Protein AF-A0A3D1RYL9-F1 (afdb_monomer_lite)

Sequence (95 aa):
MVLLHLNLIAFSDLFGDDNLAHLEAVCAAIRDVAVCIAKPLTVVLRNGDCGETTGTLYRSALASLSSQAGLDVFSDLEPAVAWLGRVRTFSGRRS

pLDDT: mean 76.6, std 10.13, range [40.09, 88.44]

Structure (mmCIF, N/CA/C/O backbone):
data_AF-A0A3D1RYL9-F1
#
_entry.id   AF-A0A3D1RYL9-F1
#
loop_
_atom_site.group_PDB
_atom_site.id
_atom_site.type_symbol
_atom_site.label_atom_id
_atom_site.label_alt_id
_atom_site.label_comp_id
_atom_site.label_asym_id
_atom_site.label_entity_id
_atom_site.label_seq_id
_atom_site.pdbx_PDB_ins_code
_atom_site.Cartn_x
_atom_site.Cartn_y
_atom_site.Cartn_z
_atom_site.occupancy
_atom_site.B_iso_or_equiv
_atom_site.auth_seq_id
_atom_site.auth_comp_id
_atom_site.auth_asym_id
_atom_site.auth_atom_id
_atom_site.pdbx_PDB_model_num
ATOM 1 N N . MET A 1 1 ? -16.999 -4.142 14.330 1.00 59.19 1 MET A N 1
ATOM 2 C CA . MET A 1 1 ? -16.003 -3.428 13.500 1.00 59.19 1 MET A CA 1
ATOM 3 C C . MET A 1 1 ? -15.501 -4.394 12.437 1.00 59.19 1 MET A C 1
ATOM 5 O O . MET A 1 1 ? -15.010 -5.453 12.806 1.00 59.19 1 MET A O 1
ATOM 9 N N . VAL A 1 2 ? -15.706 -4.100 11.150 1.00 60.34 2 VAL A N 1
ATOM 10 C CA . VAL A 1 2 ? -15.185 -4.935 10.052 1.00 60.34 2 VAL A CA 1
ATOM 11 C C . VAL A 1 2 ? -13.820 -4.389 9.683 1.00 60.34 2 VAL A C 1
ATOM 13 O O . VAL A 1 2 ? -13.715 -3.210 9.355 1.00 60.34 2 VAL A O 1
ATOM 16 N N . LEU A 1 3 ? -12.806 -5.239 9.770 1.00 67.50 3 LEU A N 1
ATOM 17 C CA . LEU A 1 3 ? -11.461 -4.907 9.346 1.00 67.50 3 LEU A CA 1
ATOM 18 C C . LEU A 1 3 ? -11.232 -5.496 7.955 1.00 67.50 3 LEU A C 1
ATOM 20 O O . LEU A 1 3 ? -11.510 -6.676 7.733 1.00 67.50 3 LEU A O 1
ATOM 24 N N . LEU A 1 4 ? -10.772 -4.656 7.033 1.00 72.94 4 LEU A N 1
ATOM 25 C CA . LEU A 1 4 ? -10.483 -5.039 5.657 1.00 72.94 4 LEU A CA 1
ATOM 26 C C . LEU A 1 4 ? -8.981 -5.267 5.512 1.00 72.94 4 LEU A C 1
ATOM 28 O O . LEU A 1 4 ? -8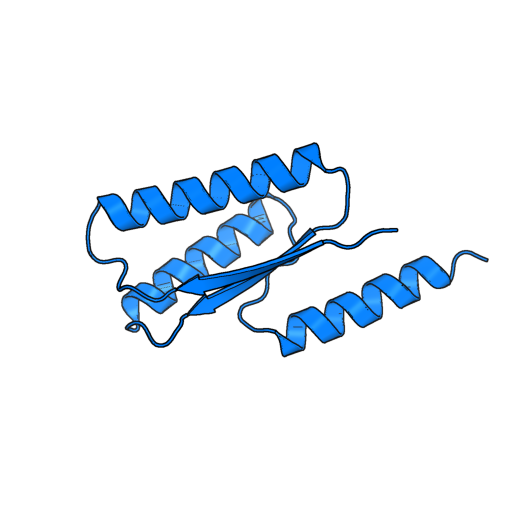.175 -4.479 6.003 1.00 72.94 4 LEU A O 1
ATOM 32 N N . HIS A 1 5 ? -8.627 -6.370 4.863 1.00 80.00 5 HIS A N 1
ATOM 33 C CA . HIS A 1 5 ? -7.250 -6.746 4.585 1.00 80.00 5 HIS A CA 1
ATOM 34 C C . HIS A 1 5 ? -7.070 -6.877 3.077 1.00 80.00 5 HIS A C 1
ATOM 36 O O . HIS A 1 5 ? -7.749 -7.689 2.445 1.00 80.00 5 HIS A O 1
ATOM 42 N N . LEU A 1 6 ? -6.161 -6.085 2.517 1.00 79.31 6 LEU A N 1
ATOM 43 C CA . LEU A 1 6 ? -5.803 -6.128 1.104 1.00 79.31 6 LEU A CA 1
ATOM 44 C C . LEU A 1 6 ? -4.423 -6.768 0.961 1.00 79.31 6 LEU A C 1
ATOM 46 O O . LEU A 1 6 ? -3.467 -6.256 1.526 1.00 79.31 6 LEU A O 1
ATOM 50 N N . ASN A 1 7 ? -4.318 -7.867 0.214 1.00 79.56 7 ASN A N 1
ATOM 51 C CA . ASN A 1 7 ? -3.055 -8.566 -0.027 1.00 79.56 7 ASN A CA 1
ATOM 52 C C . ASN A 1 7 ? -2.698 -8.470 -1.507 1.00 79.56 7 ASN A C 1
ATOM 54 O O . ASN A 1 7 ? -3.390 -9.042 -2.348 1.00 79.56 7 ASN A O 1
ATOM 58 N N . LEU A 1 8 ? -1.633 -7.745 -1.808 1.00 76.31 8 LEU A N 1
ATOM 59 C CA . LEU A 1 8 ? -1.141 -7.508 -3.155 1.00 76.31 8 LEU A CA 1
ATOM 60 C C . LEU A 1 8 ? 0.214 -8.191 -3.310 1.00 76.31 8 LEU A C 1
ATOM 62 O O . LEU A 1 8 ? 1.061 -8.115 -2.419 1.00 76.31 8 LEU A O 1
ATOM 66 N N . ILE A 1 9 ? 0.410 -8.873 -4.435 1.00 76.50 9 ILE A N 1
ATOM 67 C CA . ILE A 1 9 ? 1.654 -9.575 -4.749 1.00 76.50 9 ILE A CA 1
ATOM 68 C C . ILE A 1 9 ? 2.147 -9.073 -6.100 1.00 76.50 9 ILE A C 1
ATOM 70 O O . ILE A 1 9 ? 1.415 -9.121 -7.087 1.00 76.50 9 ILE A O 1
ATOM 74 N N . ALA A 1 10 ? 3.383 -8.592 -6.123 1.00 71.00 10 ALA A N 1
ATOM 75 C CA . ALA A 1 10 ? 4.087 -8.243 -7.344 1.00 71.00 10 ALA A CA 1
ATOM 76 C C . ALA A 1 10 ? 4.577 -9.504 -8.054 1.00 71.00 10 ALA A C 1
ATOM 78 O O . ALA A 1 10 ? 5.285 -10.292 -7.435 1.00 71.00 10 ALA A O 1
ATOM 79 N N . PHE A 1 11 ? 4.245 -9.685 -9.331 1.00 67.88 11 PHE A N 1
ATOM 80 C CA . PHE A 1 11 ? 4.707 -10.834 -10.128 1.00 67.88 11 PHE A CA 1
ATOM 81 C C . PHE A 1 11 ? 5.518 -10.434 -11.364 1.00 67.88 11 PHE A C 1
ATOM 83 O O . PHE A 1 11 ? 5.905 -11.291 -12.154 1.00 67.88 11 PHE A O 1
ATOM 90 N N . SER A 1 12 ? 5.749 -9.141 -11.562 1.00 66.12 12 SER A N 1
ATOM 91 C CA . SER A 1 12 ? 6.445 -8.606 -12.724 1.00 66.12 12 SER A CA 1
ATOM 92 C C . SER A 1 12 ? 7.440 -7.547 -12.289 1.00 66.12 12 SER A C 1
ATOM 94 O O . SER A 1 12 ? 7.135 -6.725 -11.420 1.00 66.12 12 SER A O 1
ATOM 96 N N . ASP A 1 13 ? 8.606 -7.536 -12.934 1.00 65.00 13 ASP A N 1
ATOM 97 C CA . ASP A 1 13 ? 9.551 -6.443 -12.764 1.00 65.00 13 ASP A CA 1
ATOM 98 C C . ASP A 1 13 ? 8.911 -5.125 -13.194 1.00 65.00 13 ASP A C 1
ATOM 100 O O . ASP A 1 13 ? 8.304 -5.020 -14.259 1.00 65.00 13 ASP A O 1
ATOM 104 N N . LEU A 1 14 ? 9.081 -4.098 -12.363 1.00 62.75 14 LEU A N 1
ATOM 105 C CA . LEU A 1 14 ? 8.527 -2.765 -12.605 1.00 62.75 14 LEU A CA 1
ATOM 106 C C . LEU A 1 14 ? 9.345 -1.962 -13.635 1.00 62.75 14 LEU A C 1
ATOM 108 O O . LEU A 1 14 ? 9.276 -0.737 -13.665 1.00 62.75 14 LEU A O 1
ATOM 112 N N . PHE A 1 15 ? 10.145 -2.621 -14.475 1.00 57.41 15 PHE A N 1
ATOM 113 C CA . PHE A 1 15 ? 10.963 -1.941 -15.475 1.00 57.41 15 PHE A CA 1
ATOM 114 C C . PHE A 1 15 ? 10.087 -1.453 -16.638 1.00 57.41 15 PHE A C 1
ATOM 116 O O . PHE A 1 15 ? 9.514 -2.253 -17.372 1.00 57.41 15 PHE A O 1
ATOM 123 N N . GLY A 1 16 ? 9.972 -0.130 -16.768 1.00 60.78 16 GLY A N 1
ATOM 124 C CA . GLY A 1 16 ? 9.187 0.580 -17.783 1.00 60.78 16 GLY A CA 1
ATOM 125 C C . GLY A 1 16 ? 8.377 1.716 -17.155 1.00 60.78 16 GLY A C 1
ATOM 126 O O . GLY A 1 16 ? 7.790 1.522 -16.092 1.00 60.78 16 GLY A O 1
ATOM 127 N N . ASP A 1 17 ? 8.340 2.889 -17.797 1.00 61.41 17 ASP A N 1
ATOM 128 C CA . ASP A 1 17 ? 7.624 4.075 -17.285 1.00 61.41 17 ASP A CA 1
ATOM 129 C C . ASP A 1 17 ? 6.147 3.767 -16.957 1.00 61.41 17 ASP A C 1
ATOM 131 O O . ASP A 1 17 ? 5.609 4.237 -15.951 1.00 61.41 17 ASP A O 1
ATOM 135 N N . ASP A 1 18 ? 5.525 2.872 -17.731 1.00 74.75 18 ASP A N 1
ATOM 136 C CA . ASP A 1 18 ? 4.142 2.422 -17.535 1.00 74.75 18 ASP A CA 1
ATOM 137 C C . ASP A 1 18 ? 3.928 1.664 -16.212 1.00 74.75 18 ASP A C 1
ATOM 139 O O . ASP A 1 18 ? 2.862 1.758 -15.602 1.00 74.75 18 ASP A O 1
ATOM 143 N N . ASN A 1 19 ? 4.936 0.935 -15.726 1.00 73.50 19 ASN A N 1
ATOM 144 C CA . ASN A 1 19 ? 4.827 0.128 -14.509 1.00 73.50 19 ASN A CA 1
ATOM 145 C C . ASN A 1 19 ? 4.898 0.984 -13.238 1.00 73.50 19 ASN A C 1
ATOM 147 O O . ASN A 1 19 ? 4.231 0.676 -12.246 1.00 73.50 19 ASN A O 1
ATOM 151 N N . LEU A 1 20 ? 5.663 2.081 -13.266 1.00 76.31 20 LEU A N 1
ATOM 152 C CA . LEU A 1 20 ? 5.687 3.044 -12.165 1.00 76.31 20 LEU A CA 1
ATOM 153 C C . LEU A 1 20 ? 4.354 3.794 -12.078 1.00 76.31 20 LEU A C 1
ATOM 155 O O . LEU A 1 20 ? 3.762 3.854 -11.001 1.00 76.31 20 LEU A O 1
ATOM 159 N N . ALA A 1 21 ? 3.839 4.273 -13.215 1.00 82.25 21 ALA A N 1
ATOM 160 C CA . ALA A 1 21 ? 2.519 4.894 -13.286 1.00 82.25 21 ALA A CA 1
ATOM 161 C C . ALA A 1 21 ? 1.412 3.933 -12.813 1.00 82.25 21 ALA A C 1
ATOM 163 O O . ALA A 1 21 ? 0.481 4.338 -12.114 1.00 82.25 21 ALA A O 1
ATOM 164 N N . HIS A 1 22 ? 1.532 2.639 -13.130 1.00 82.19 22 HIS A N 1
ATOM 165 C CA . HIS A 1 22 ? 0.613 1.617 -12.637 1.00 82.19 22 HIS A CA 1
ATOM 166 C C . HIS A 1 22 ? 0.674 1.465 -11.111 1.00 82.19 22 HIS A C 1
ATOM 168 O O . HIS A 1 22 ? -0.368 1.422 -10.455 1.00 82.19 22 HIS A O 1
ATOM 174 N N . LEU A 1 23 ? 1.875 1.418 -10.523 1.00 82.06 23 LEU A N 1
ATOM 175 C CA . LEU A 1 23 ? 2.043 1.346 -9.070 1.00 82.06 23 LEU A CA 1
ATOM 176 C C . LEU A 1 23 ? 1.459 2.585 -8.375 1.00 82.06 23 LEU A C 1
ATOM 178 O O . LEU A 1 23 ? 0.752 2.453 -7.375 1.00 82.06 23 LEU A O 1
ATOM 182 N N . GLU A 1 24 ? 1.687 3.775 -8.928 1.00 84.25 24 GLU A N 1
ATOM 183 C CA . GLU A 1 24 ? 1.102 5.022 -8.428 1.00 84.25 24 GLU A CA 1
ATOM 184 C C . GLU A 1 24 ? -0.430 5.014 -8.506 1.00 84.25 24 GLU A C 1
ATOM 186 O O . GLU A 1 24 ? -1.096 5.392 -7.537 1.00 84.25 24 GLU A O 1
ATOM 191 N N . ALA A 1 25 ? -1.000 4.526 -9.611 1.00 86.81 25 ALA A N 1
ATOM 192 C CA . ALA A 1 25 ? -2.444 4.389 -9.782 1.00 86.81 25 ALA A CA 1
ATOM 193 C C . ALA A 1 25 ? -3.053 3.403 -8.771 1.00 86.81 25 ALA A C 1
ATOM 195 O O . ALA A 1 25 ? -4.091 3.693 -8.172 1.00 86.81 25 ALA A O 1
ATOM 196 N N . VAL A 1 26 ? -2.388 2.271 -8.516 1.00 86.00 26 VAL A N 1
ATOM 197 C CA . VAL A 1 26 ? -2.797 1.310 -7.479 1.00 86.00 26 VAL A CA 1
ATOM 198 C C . VAL A 1 26 ? -2.759 1.964 -6.099 1.00 86.00 26 VAL A C 1
ATOM 200 O O . VAL A 1 26 ? -3.727 1.864 -5.344 1.00 86.00 26 VAL A O 1
ATOM 203 N N . CYS A 1 27 ? -1.685 2.686 -5.766 1.00 86.25 27 CYS A N 1
ATOM 204 C CA . CYS A 1 27 ? -1.591 3.414 -4.504 1.00 86.25 27 CYS A CA 1
ATOM 205 C C . CYS A 1 27 ? -2.701 4.467 -4.363 1.00 86.25 27 CYS A C 1
ATOM 207 O O . CYS A 1 27 ? -3.304 4.574 -3.296 1.00 86.25 27 CYS A O 1
ATOM 209 N N . ALA A 1 28 ? -3.012 5.221 -5.421 1.00 88.44 28 ALA A N 1
ATOM 210 C CA . ALA A 1 28 ? -4.112 6.182 -5.422 1.00 88.44 28 ALA A CA 1
ATOM 211 C C . ALA A 1 28 ? -5.465 5.505 -5.155 1.00 88.44 28 ALA A C 1
ATOM 213 O O . ALA A 1 28 ? -6.161 5.901 -4.224 1.00 88.44 28 ALA A O 1
ATOM 214 N N . ALA A 1 29 ? -5.772 4.418 -5.866 1.00 88.38 29 ALA A N 1
ATOM 215 C CA . ALA A 1 29 ? -7.015 3.674 -5.681 1.00 88.38 29 ALA A CA 1
ATOM 216 C C . ALA A 1 29 ? -7.167 3.116 -4.254 1.00 88.38 29 ALA A C 1
ATOM 218 O O . ALA A 1 29 ? -8.254 3.162 -3.680 1.00 88.38 29 ALA A O 1
ATOM 219 N N . ILE A 1 30 ? -6.081 2.624 -3.645 1.00 87.75 30 ILE A N 1
ATOM 220 C CA . ILE A 1 30 ? -6.095 2.151 -2.250 1.00 87.75 30 ILE A CA 1
ATOM 221 C C . ILE A 1 30 ? -6.456 3.288 -1.290 1.00 87.75 30 ILE A C 1
ATOM 223 O O . ILE A 1 30 ? -7.248 3.077 -0.370 1.00 87.75 30 ILE A O 1
ATOM 227 N N . ARG A 1 31 ? -5.901 4.489 -1.501 1.00 86.56 31 ARG A N 1
ATOM 228 C CA . ARG A 1 31 ? -6.219 5.667 -0.680 1.00 86.56 31 ARG A CA 1
ATOM 229 C C . ARG A 1 31 ? -7.682 6.062 -0.816 1.00 86.56 31 ARG A C 1
ATOM 231 O O . ARG A 1 31 ? -8.345 6.249 0.201 1.00 86.56 31 ARG A O 1
ATOM 238 N N . ASP A 1 32 ? -8.192 6.117 -2.039 1.00 88.44 32 ASP A N 1
ATOM 239 C CA . ASP A 1 32 ? -9.588 6.474 -2.297 1.00 88.44 32 ASP A CA 1
ATOM 240 C C . ASP A 1 32 ? -10.541 5.473 -1.637 1.00 88.44 32 ASP A C 1
ATOM 242 O O . ASP A 1 32 ? -11.475 5.859 -0.932 1.00 88.44 32 ASP A O 1
ATOM 246 N N . VAL A 1 33 ? -10.251 4.1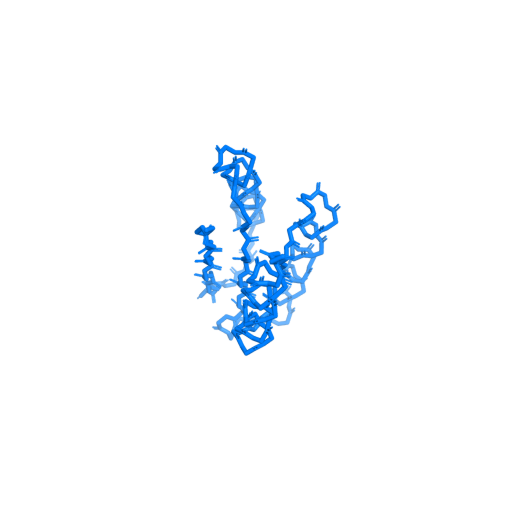73 -1.767 1.00 85.94 33 VAL A N 1
ATOM 247 C CA . VAL A 1 33 ? -11.012 3.121 -1.085 1.00 85.94 33 VAL A CA 1
ATOM 248 C C . VAL A 1 33 ? -10.960 3.311 0.427 1.00 85.94 33 VAL A C 1
ATOM 250 O O . VAL A 1 33 ? -12.011 3.257 1.062 1.00 85.94 33 VAL A O 1
ATOM 253 N N . ALA A 1 34 ? -9.784 3.562 1.009 1.00 84.81 34 ALA A N 1
ATOM 254 C CA . ALA A 1 34 ? -9.638 3.768 2.449 1.00 84.81 34 ALA A CA 1
ATOM 255 C C . ALA A 1 34 ? -10.487 4.939 2.970 1.00 84.81 34 ALA A C 1
ATOM 257 O O . ALA A 1 34 ? -11.120 4.815 4.021 1.00 84.81 34 ALA A O 1
ATOM 258 N N . VAL A 1 35 ? -10.553 6.039 2.213 1.00 85.31 35 VAL A N 1
ATOM 259 C CA . VAL A 1 35 ? -11.403 7.197 2.526 1.00 85.31 35 VAL A CA 1
ATOM 260 C C . VAL A 1 35 ? -12.886 6.834 2.414 1.00 85.31 35 VAL A C 1
ATOM 262 O O . VAL A 1 35 ? -13.668 7.151 3.311 1.00 85.31 35 VAL A O 1
ATOM 265 N N . CYS A 1 36 ? -13.288 6.131 1.353 1.00 87.06 36 CYS A N 1
ATOM 266 C CA . CYS A 1 36 ? -14.693 5.817 1.090 1.00 87.06 36 CYS A CA 1
ATOM 267 C C . CYS A 1 36 ? -15.304 4.800 2.064 1.00 87.06 36 CYS A C 1
ATOM 269 O O . CYS A 1 36 ? -16.480 4.910 2.408 1.00 87.06 36 CYS A O 1
ATOM 271 N N . ILE A 1 37 ? -14.551 3.785 2.497 1.00 83.19 37 ILE A N 1
ATOM 272 C CA . ILE A 1 37 ? -15.112 2.675 3.288 1.00 83.19 37 ILE A CA 1
ATOM 273 C C . ILE A 1 37 ? -15.349 3.017 4.762 1.00 83.19 37 ILE A C 1
ATOM 275 O O . ILE A 1 37 ? -16.013 2.231 5.443 1.00 83.19 37 ILE A O 1
ATOM 279 N N . ALA A 1 38 ? -14.795 4.132 5.261 1.00 76.31 38 ALA A N 1
ATOM 280 C CA . ALA A 1 38 ? -14.871 4.570 6.662 1.00 76.31 38 ALA A CA 1
ATOM 281 C C . ALA A 1 38 ? -14.593 3.436 7.679 1.00 76.31 38 ALA A C 1
ATOM 283 O O . ALA A 1 38 ? -15.205 3.348 8.747 1.00 76.31 38 ALA A O 1
ATOM 284 N N . LYS A 1 39 ? -13.684 2.522 7.322 1.00 75.12 39 LYS A N 1
ATOM 285 C CA . LYS A 1 39 ? -13.308 1.330 8.090 1.00 75.12 39 LYS A CA 1
ATOM 286 C C . LYS A 1 39 ? -11.787 1.235 8.171 1.00 75.12 39 LYS A C 1
ATOM 288 O O . LYS A 1 39 ? -11.125 1.593 7.200 1.00 75.12 39 LYS A O 1
ATOM 293 N N . PRO A 1 40 ? -11.234 0.688 9.268 1.00 76.81 40 PRO A N 1
ATOM 294 C CA . PRO A 1 40 ? -9.813 0.370 9.333 1.00 76.81 40 PRO A CA 1
ATOM 295 C C . PRO A 1 40 ? -9.416 -0.586 8.199 1.00 76.81 40 PRO A C 1
ATOM 297 O O . PRO A 1 40 ? -9.992 -1.675 8.067 1.00 76.81 40 PRO A O 1
ATOM 300 N N . LEU A 1 41 ? -8.445 -0.161 7.390 1.00 83.81 41 LEU A N 1
ATOM 301 C CA . LEU A 1 41 ? -7.879 -0.917 6.278 1.00 83.81 41 LEU A CA 1
ATOM 302 C C . LEU A 1 41 ? -6.418 -1.234 6.583 1.00 83.81 41 LEU A C 1
ATOM 304 O O . LEU A 1 41 ? -5.613 -0.335 6.812 1.00 83.81 41 LEU A O 1
ATOM 308 N N . THR A 1 42 ? -6.087 -2.518 6.544 1.00 85.44 42 THR A N 1
ATOM 309 C CA . THR A 1 42 ? -4.712 -3.004 6.615 1.00 85.44 42 THR A CA 1
ATOM 310 C C . THR A 1 42 ? -4.290 -3.503 5.242 1.00 85.44 42 THR A C 1
ATOM 312 O O . THR A 1 42 ? -5.025 -4.249 4.592 1.00 85.44 42 THR A O 1
ATOM 315 N N . VAL A 1 43 ? -3.103 -3.107 4.797 1.00 85.06 43 VAL A N 1
ATOM 316 C CA . VAL A 1 43 ? -2.584 -3.440 3.469 1.00 85.06 43 VAL A CA 1
ATOM 317 C C . VAL A 1 43 ? -1.315 -4.269 3.624 1.00 85.06 43 VAL A C 1
ATOM 319 O O . VAL A 1 43 ? -0.395 -3.883 4.334 1.00 85.06 43 VAL A O 1
ATOM 322 N N . VAL A 1 44 ? -1.259 -5.410 2.950 1.00 84.00 44 VAL A N 1
ATOM 323 C CA . VAL A 1 44 ? -0.058 -6.227 2.783 1.00 84.00 44 VAL A CA 1
ATOM 324 C C . VAL A 1 44 ? 0.358 -6.144 1.327 1.00 84.00 44 VAL A C 1
ATOM 326 O O . VAL A 1 44 ? -0.419 -6.495 0.439 1.00 84.00 44 VAL A O 1
ATOM 329 N N . LEU A 1 45 ? 1.583 -5.697 1.080 1.00 78.62 45 LEU A N 1
ATOM 330 C CA . LEU A 1 45 ? 2.159 -5.608 -0.256 1.00 78.62 45 LEU A CA 1
ATOM 331 C C . LEU A 1 45 ? 3.464 -6.398 -0.273 1.00 78.62 45 LEU A C 1
ATOM 333 O O . LEU A 1 45 ? 4.438 -6.018 0.373 1.00 78.62 45 LEU A O 1
ATOM 337 N N . ARG A 1 46 ? 3.458 -7.511 -1.004 1.00 79.44 46 ARG A N 1
ATOM 338 C CA . ARG A 1 46 ? 4.568 -8.462 -1.082 1.00 79.44 46 ARG A CA 1
ATOM 339 C C . ARG A 1 46 ? 5.252 -8.380 -2.434 1.00 79.44 46 ARG A C 1
ATOM 341 O O . ARG A 1 46 ? 4.588 -8.358 -3.470 1.00 79.44 46 ARG A O 1
ATOM 348 N N . ASN A 1 47 ? 6.579 -8.413 -2.418 1.00 75.25 47 ASN A N 1
ATOM 349 C CA . ASN A 1 47 ? 7.351 -8.691 -3.619 1.00 75.25 47 ASN A CA 1
ATOM 350 C C . ASN A 1 47 ? 7.330 -10.209 -3.869 1.00 75.25 47 ASN A C 1
ATOM 352 O O . ASN A 1 47 ? 7.829 -10.965 -3.039 1.00 75.25 47 ASN A O 1
ATOM 356 N N . GLY A 1 48 ? 6.736 -10.661 -4.973 1.00 74.50 48 GLY A N 1
ATOM 357 C CA . GLY A 1 48 ? 6.693 -12.072 -5.365 1.00 74.50 48 GLY A CA 1
ATOM 358 C C . GLY A 1 48 ? 7.968 -12.511 -6.076 1.00 74.50 48 GLY A C 1
ATOM 359 O O . GLY A 1 48 ? 7.888 -13.078 -7.159 1.00 74.50 48 GLY A O 1
ATOM 360 N N . ASP A 1 49 ? 9.120 -12.245 -5.458 1.00 72.50 49 ASP A N 1
ATOM 361 C CA . ASP A 1 49 ? 10.450 -12.635 -5.953 1.00 72.50 49 ASP A CA 1
ATOM 362 C C . ASP A 1 49 ? 10.959 -11.848 -7.183 1.00 72.50 49 ASP A C 1
ATOM 364 O O . ASP A 1 49 ? 11.799 -12.319 -7.946 1.00 72.50 49 ASP A O 1
ATOM 368 N N . CYS A 1 50 ? 10.482 -10.612 -7.378 1.00 73.06 50 CYS A N 1
ATOM 369 C CA . CYS A 1 50 ? 11.043 -9.696 -8.380 1.00 73.06 50 CYS A CA 1
ATOM 370 C C . CYS A 1 50 ? 12.390 -9.113 -7.903 1.00 73.06 50 CYS A C 1
ATOM 372 O O . CYS A 1 50 ? 12.674 -9.094 -6.700 1.00 73.06 50 CYS A O 1
ATOM 374 N N . GLY A 1 51 ? 13.198 -8.574 -8.825 1.00 78.31 51 GLY A N 1
ATOM 375 C CA . GLY A 1 51 ? 14.556 -8.095 -8.532 1.00 78.31 51 GLY A CA 1
ATOM 376 C C . GLY A 1 51 ? 14.653 -6.982 -7.471 1.00 78.31 51 GLY A C 1
ATOM 377 O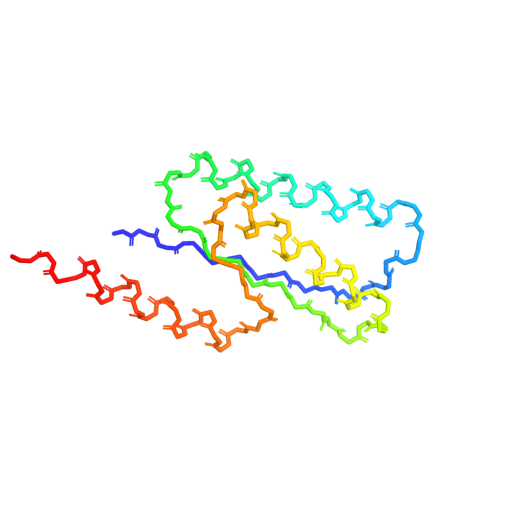 O . GLY A 1 51 ? 13.666 -6.354 -7.079 1.00 78.31 51 GLY A O 1
ATOM 378 N N . GLU A 1 52 ? 15.875 -6.688 -7.011 1.00 79.19 52 GLU A N 1
ATOM 379 C CA . GLU A 1 52 ? 16.155 -5.725 -5.926 1.00 79.19 52 GLU A CA 1
ATOM 380 C C . GLU A 1 52 ? 15.602 -4.310 -6.193 1.00 79.19 52 GLU A C 1
ATOM 382 O O . GLU A 1 52 ? 15.094 -3.640 -5.284 1.00 79.19 52 GLU A O 1
ATOM 387 N N . THR A 1 53 ? 15.651 -3.862 -7.449 1.00 75.88 53 THR A N 1
ATOM 388 C CA . THR A 1 53 ? 15.092 -2.575 -7.885 1.00 75.88 53 THR A CA 1
ATOM 389 C C . THR A 1 53 ? 13.577 -2.535 -7.700 1.00 75.88 53 THR A C 1
ATOM 391 O O . THR A 1 53 ? 13.059 -1.603 -7.083 1.00 75.88 53 THR A O 1
ATOM 394 N N . THR A 1 54 ? 12.876 -3.579 -8.150 1.00 75.88 54 THR A N 1
ATOM 395 C CA . THR A 1 54 ? 11.432 -3.748 -7.951 1.00 75.88 54 THR A CA 1
ATOM 396 C C . THR A 1 54 ? 11.108 -3.746 -6.456 1.00 75.88 54 THR A C 1
ATOM 398 O O . THR A 1 54 ? 10.259 -2.977 -6.005 1.00 75.88 54 THR A O 1
ATOM 401 N N . GLY A 1 55 ? 11.869 -4.493 -5.649 1.00 78.38 55 GLY A N 1
ATOM 402 C CA . GLY A 1 55 ? 11.737 -4.480 -4.190 1.00 78.38 55 GLY A CA 1
ATOM 403 C C . GLY A 1 55 ? 11.909 -3.088 -3.564 1.00 78.38 55 GLY A C 1
ATOM 404 O O . GLY A 1 55 ? 11.197 -2.740 -2.622 1.00 78.38 55 GLY A O 1
ATOM 405 N N . THR A 1 56 ? 12.810 -2.259 -4.093 1.00 81.69 56 THR A N 1
ATOM 406 C CA . THR A 1 56 ? 13.024 -0.883 -3.613 1.00 81.69 56 THR A CA 1
ATOM 407 C C . THR A 1 56 ? 11.852 0.034 -3.949 1.00 81.69 56 THR A C 1
ATOM 409 O O . THR A 1 56 ? 11.391 0.764 -3.073 1.00 81.69 56 THR A O 1
ATOM 412 N N . LEU A 1 57 ? 11.321 -0.042 -5.170 1.00 78.94 57 LEU A N 1
ATOM 413 C CA . LEU A 1 57 ? 10.135 0.723 -5.570 1.00 78.94 57 LEU A CA 1
ATOM 414 C C . LEU A 1 57 ? 8.917 0.352 -4.721 1.00 78.94 57 LEU A C 1
ATOM 416 O O . LEU A 1 57 ? 8.217 1.235 -4.225 1.00 78.94 57 LEU A O 1
ATOM 420 N N . TYR A 1 58 ? 8.722 -0.942 -4.460 1.00 78.88 58 TYR A N 1
ATOM 421 C CA . TYR A 1 58 ? 7.677 -1.412 -3.555 1.00 78.88 58 TYR A CA 1
ATOM 422 C C . TYR A 1 58 ? 7.837 -0.854 -2.138 1.00 78.88 58 TYR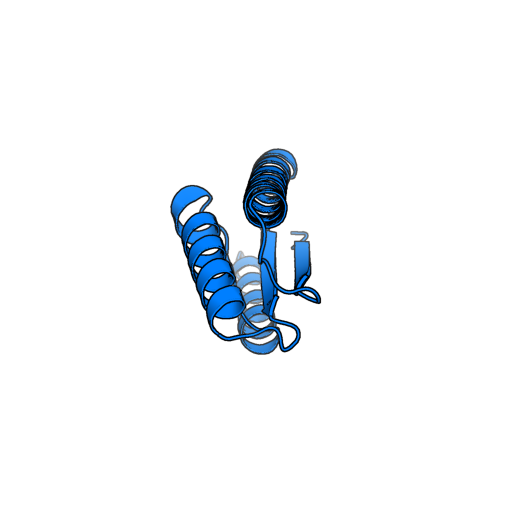 A C 1
ATOM 424 O O . TYR A 1 58 ? 6.859 -0.387 -1.557 1.00 78.88 58 TYR A O 1
ATOM 432 N N . ARG A 1 59 ? 9.059 -0.821 -1.590 1.00 79.69 59 ARG A N 1
ATOM 433 C CA . ARG A 1 59 ? 9.327 -0.191 -0.283 1.00 79.69 59 ARG A CA 1
ATOM 434 C C . ARG A 1 59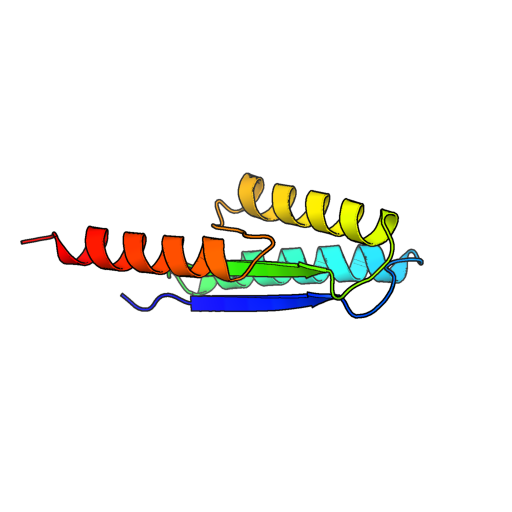 ?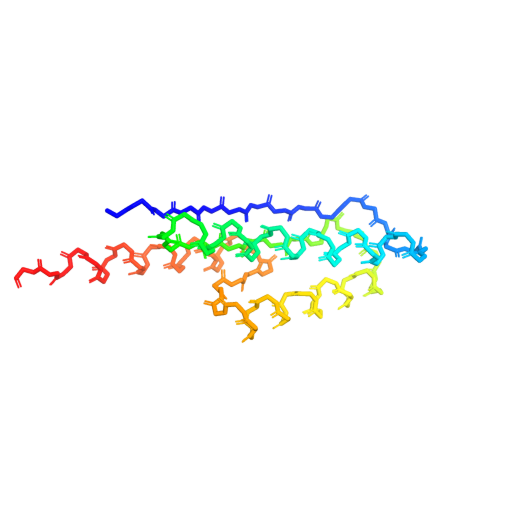 9.011 1.305 -0.270 1.00 79.69 59 ARG A C 1
ATOM 436 O O . ARG A 1 59 ? 8.444 1.792 0.707 1.00 79.69 59 ARG A O 1
ATOM 443 N N . SER A 1 60 ? 9.319 2.026 -1.344 1.00 82.75 60 SER A N 1
ATOM 444 C CA . SER A 1 60 ? 8.964 3.445 -1.466 1.00 82.75 60 SER A CA 1
ATOM 445 C C . SER A 1 60 ? 7.447 3.654 -1.525 1.00 82.75 60 SER A C 1
ATOM 447 O O . SER A 1 60 ? 6.917 4.529 -0.839 1.00 82.75 60 SER A O 1
ATOM 449 N N . ALA A 1 61 ? 6.726 2.812 -2.271 1.00 80.50 61 ALA A N 1
ATOM 450 C CA . ALA A 1 61 ? 5.265 2.848 -2.336 1.00 80.50 61 ALA A CA 1
ATOM 451 C C . ALA A 1 61 ? 4.611 2.520 -0.980 1.00 80.50 61 ALA A C 1
ATOM 453 O O . ALA A 1 61 ? 3.684 3.213 -0.557 1.00 80.50 61 ALA A O 1
ATOM 454 N N . LEU A 1 62 ? 5.142 1.525 -0.257 1.00 80.31 62 LEU A N 1
ATOM 455 C CA . LEU A 1 62 ? 4.752 1.189 1.119 1.00 80.31 62 LEU A CA 1
ATOM 456 C C . LEU A 1 62 ? 4.884 2.406 2.049 1.00 80.31 62 LEU A C 1
ATOM 458 O O . LEU A 1 62 ? 3.940 2.758 2.760 1.00 80.31 62 LEU A O 1
ATOM 462 N N . ALA A 1 63 ? 6.041 3.072 2.017 1.00 82.50 63 ALA A N 1
ATOM 463 C CA . ALA A 1 63 ? 6.303 4.252 2.836 1.00 82.50 63 ALA A CA 1
ATOM 464 C C . ALA A 1 63 ? 5.367 5.421 2.485 1.00 82.50 63 ALA A C 1
ATOM 466 O O . ALA A 1 63 ? 4.884 6.121 3.379 1.00 82.50 63 ALA A O 1
ATOM 467 N N . SER A 1 64 ? 5.059 5.617 1.200 1.00 83.00 64 SER A N 1
ATOM 468 C CA . SER A 1 64 ? 4.112 6.643 0.751 1.00 83.00 64 SER A CA 1
ATOM 469 C C . SER A 1 64 ? 2.691 6.368 1.254 1.00 83.00 64 SER A C 1
ATOM 471 O O . SER A 1 64 ? 2.072 7.254 1.842 1.00 83.00 64 SER A O 1
ATOM 473 N N . LEU A 1 65 ? 2.193 5.134 1.113 1.00 81.94 65 LEU A N 1
ATOM 474 C CA . LEU A 1 65 ? 0.864 4.749 1.601 1.00 81.94 65 LEU A CA 1
ATOM 475 C C . LEU A 1 65 ? 0.735 4.897 3.120 1.00 81.94 65 LEU A C 1
ATOM 477 O O . LEU A 1 65 ? -0.275 5.409 3.602 1.00 81.94 65 LEU A O 1
ATOM 481 N N . SER A 1 66 ? 1.756 4.491 3.877 1.00 83.56 66 SER A N 1
ATOM 482 C CA . SER A 1 66 ? 1.725 4.622 5.334 1.00 83.56 66 SER A CA 1
ATOM 483 C C . SER A 1 66 ? 1.764 6.089 5.775 1.00 83.56 66 SER A C 1
ATOM 485 O O . SER A 1 66 ? 0.951 6.509 6.595 1.00 83.56 66 SER A O 1
ATOM 487 N N . SER A 1 67 ? 2.652 6.897 5.186 1.00 82.69 67 SER A N 1
ATOM 488 C CA . SER A 1 67 ? 2.841 8.297 5.592 1.00 82.69 67 SER A CA 1
ATOM 489 C C . SER A 1 67 ? 1.714 9.230 5.149 1.00 82.69 67 SER A C 1
ATOM 491 O O . SER A 1 67 ? 1.282 10.074 5.929 1.00 82.69 67 SER A O 1
ATOM 493 N N . GLN A 1 68 ? 1.229 9.096 3.913 1.00 77.00 68 GLN A N 1
ATOM 494 C CA . GLN A 1 68 ? 0.270 10.042 3.337 1.00 77.00 68 GLN A CA 1
ATOM 495 C C . GLN A 1 68 ? -1.180 9.689 3.657 1.00 77.00 68 GLN A C 1
ATOM 497 O O . GLN A 1 68 ? -2.020 10.581 3.725 1.00 77.00 68 GLN A O 1
ATOM 502 N N . ALA A 1 69 ? -1.486 8.402 3.832 1.00 73.38 69 ALA A N 1
ATOM 503 C CA . ALA A 1 69 ? -2.853 7.937 4.054 1.00 73.38 69 ALA A CA 1
ATOM 504 C C . ALA A 1 69 ? -3.090 7.373 5.460 1.00 73.38 69 ALA A C 1
ATOM 506 O O . ALA A 1 69 ? -4.202 6.943 5.757 1.00 73.38 69 ALA A O 1
ATOM 507 N N . GLY A 1 70 ? -2.065 7.370 6.323 1.00 81.00 70 GLY A N 1
ATOM 508 C CA . GLY A 1 70 ? -2.166 6.839 7.685 1.00 81.00 70 GLY A CA 1
ATOM 509 C C . GLY A 1 70 ? -2.551 5.360 7.716 1.00 81.00 70 GLY A C 1
ATOM 510 O O . GLY A 1 70 ? -3.194 4.913 8.663 1.00 81.00 70 GLY A O 1
ATOM 511 N N . LEU A 1 71 ? -2.226 4.622 6.650 1.00 83.94 71 LEU A N 1
ATOM 512 C CA . LEU A 1 71 ? -2.580 3.216 6.515 1.00 83.94 71 LEU A CA 1
ATOM 513 C C . LEU A 1 71 ? -1.594 2.333 7.277 1.00 83.94 71 LEU A C 1
ATOM 515 O O . LEU A 1 71 ? -0.381 2.571 7.274 1.00 83.94 71 LEU A O 1
ATOM 519 N N . ASP A 1 72 ? -2.123 1.258 7.857 1.00 86.88 72 ASP A N 1
ATOM 520 C CA . ASP A 1 72 ? -1.317 0.176 8.409 1.00 86.88 72 ASP A CA 1
ATOM 521 C C . ASP A 1 72 ? -0.854 -0.717 7.255 1.00 86.88 72 ASP A C 1
ATOM 523 O O . ASP A 1 72 ? -1.609 -1.565 6.762 1.00 86.88 72 ASP A O 1
ATOM 527 N N . VAL A 1 73 ? 0.373 -0.488 6.789 1.00 85.31 73 VAL A N 1
ATOM 528 C CA . VAL A 1 73 ? 0.938 -1.172 5.623 1.00 85.31 73 VAL A CA 1
ATOM 529 C C . VAL A 1 73 ? 2.080 -2.095 6.045 1.00 85.31 73 VAL A C 1
ATOM 531 O O . VAL A 1 73 ? 2.960 -1.698 6.806 1.00 85.31 73 VAL A O 1
ATOM 534 N N . PHE A 1 74 ? 2.084 -3.323 5.534 1.00 86.31 74 PHE A N 1
ATOM 535 C CA . PHE A 1 74 ? 3.046 -4.365 5.880 1.00 86.31 74 PHE A CA 1
ATOM 536 C C . PHE A 1 74 ? 3.658 -4.985 4.622 1.00 86.31 74 PHE A C 1
ATOM 538 O O . PHE A 1 74 ? 2.982 -5.153 3.606 1.00 86.31 74 PHE A O 1
ATOM 545 N N . SER A 1 75 ? 4.933 -5.367 4.703 1.00 81.44 75 SER A N 1
ATOM 546 C CA . SER A 1 75 ? 5.606 -6.143 3.655 1.00 81.44 75 SER A CA 1
ATOM 547 C C . SER A 1 75 ? 5.217 -7.617 3.672 1.00 81.44 75 SER A C 1
ATOM 549 O O . SER A 1 75 ? 5.363 -8.286 2.662 1.00 81.44 75 SER A O 1
ATOM 551 N N . ASP A 1 76 ? 4.720 -8.120 4.805 1.00 82.00 76 ASP A N 1
ATOM 552 C CA . ASP A 1 76 ? 4.513 -9.543 5.054 1.00 82.00 76 ASP A CA 1
ATOM 553 C C . ASP A 1 76 ? 3.198 -9.811 5.781 1.00 82.00 76 ASP A C 1
ATOM 555 O O . ASP A 1 76 ? 2.659 -8.966 6.502 1.00 82.00 76 ASP A O 1
ATOM 559 N N . LEU A 1 77 ? 2.689 -11.032 5.606 1.00 80.00 77 LEU A N 1
ATOM 560 C CA . LEU A 1 77 ? 1.409 -11.439 6.178 1.00 80.00 77 LEU A CA 1
ATOM 561 C C . LEU A 1 77 ? 1.483 -11.619 7.701 1.00 80.00 77 LEU A C 1
ATOM 563 O O . LEU A 1 77 ? 0.536 -11.266 8.395 1.00 80.00 77 LEU A O 1
ATOM 567 N N . GLU A 1 78 ? 2.583 -12.153 8.233 1.00 85.50 78 GLU A N 1
ATOM 568 C CA . GLU A 1 78 ? 2.713 -12.434 9.669 1.00 85.50 78 GLU A CA 1
ATOM 569 C C . GLU A 1 78 ? 2.625 -11.156 10.534 1.00 85.50 78 GLU A C 1
ATOM 571 O O . GLU A 1 78 ? 1.764 -11.108 11.423 1.00 85.50 78 GLU A O 1
ATOM 576 N N . PRO A 1 79 ? 3.394 -10.080 10.256 1.00 83.31 79 PRO A N 1
ATOM 577 C CA . PRO A 1 79 ? 3.252 -8.810 10.969 1.00 83.31 79 PRO A CA 1
ATOM 578 C C . PRO A 1 79 ? 1.843 -8.219 10.862 1.00 83.31 79 PRO A C 1
ATOM 580 O O . PRO A 1 79 ? 1.310 -7.708 11.852 1.00 83.31 79 PRO A O 1
ATOM 583 N N . ALA A 1 80 ? 1.217 -8.334 9.686 1.00 82.25 80 ALA A N 1
ATOM 584 C CA . ALA A 1 80 ? -0.139 -7.856 9.468 1.00 82.25 80 ALA A CA 1
ATOM 585 C C . ALA A 1 80 ? -1.142 -8.625 10.330 1.00 82.25 80 ALA A C 1
ATOM 587 O O . ALA A 1 80 ? -1.912 -8.015 11.062 1.00 82.25 80 ALA A O 1
ATOM 588 N N . VAL A 1 81 ? -1.100 -9.959 10.333 1.00 79.81 81 VAL A N 1
ATOM 589 C CA . VAL A 1 81 ? -1.995 -10.794 11.149 1.00 79.81 81 VAL A CA 1
ATOM 590 C C . VAL A 1 81 ? -1.822 -10.500 12.643 1.00 79.81 81 VAL A C 1
ATOM 592 O O . VAL A 1 81 ? -2.820 -10.357 13.358 1.00 79.81 81 VAL A O 1
ATOM 595 N N . ALA A 1 82 ? -0.584 -10.333 13.117 1.00 84.50 82 ALA A N 1
ATOM 596 C CA . ALA A 1 82 ? -0.309 -9.944 14.500 1.00 84.50 82 ALA A CA 1
ATOM 597 C C . ALA A 1 82 ? -0.889 -8.558 14.844 1.00 84.50 82 ALA A C 1
ATOM 599 O O . ALA A 1 82 ? -1.398 -8.340 15.949 1.00 84.50 82 ALA A O 1
ATOM 600 N N . TRP A 1 83 ? -0.848 -7.611 13.903 1.00 82.75 83 TRP A N 1
ATOM 601 C CA . TRP A 1 83 ? -1.512 -6.315 14.038 1.00 82.75 83 TRP A CA 1
ATOM 602 C C . TRP A 1 83 ? -3.038 -6.449 14.104 1.00 82.75 83 TRP A C 1
ATOM 604 O O . TRP A 1 83 ? -3.657 -5.929 15.036 1.00 82.75 83 TRP A O 1
ATOM 614 N N . LEU A 1 84 ? -3.648 -7.227 13.204 1.00 76.56 84 LEU A N 1
ATOM 615 C CA . LEU A 1 84 ? -5.098 -7.457 13.194 1.00 76.56 84 LEU A CA 1
ATOM 616 C C . LEU A 1 84 ? -5.594 -8.057 14.514 1.00 76.56 84 LEU A C 1
ATOM 618 O O . LEU A 1 84 ? -6.642 -7.658 15.031 1.00 76.56 84 LEU A O 1
ATOM 622 N N . GLY A 1 85 ? -4.826 -8.992 15.081 1.00 77.62 85 GLY A N 1
ATOM 623 C CA . GLY A 1 85 ? -5.092 -9.575 16.396 1.00 77.62 85 GLY A CA 1
ATOM 624 C C . GLY A 1 85 ? -5.099 -8.531 17.521 1.00 77.62 85 GLY A C 1
ATOM 625 O O . GLY A 1 85 ? -5.981 -8.551 18.386 1.00 77.62 85 GLY A O 1
ATOM 626 N N . ARG A 1 86 ? -4.171 -7.564 17.487 1.00 78.75 86 ARG A N 1
ATOM 627 C CA . ARG A 1 86 ? -4.110 -6.455 18.457 1.00 78.75 86 ARG A CA 1
ATOM 628 C C . ARG A 1 86 ? -5.269 -5.470 18.294 1.00 78.75 86 ARG A C 1
ATOM 630 O O . ARG A 1 86 ? -5.920 -5.121 19.274 1.00 78.75 86 ARG A O 1
ATOM 637 N N . VAL A 1 87 ? -5.598 -5.065 17.070 1.00 73.81 87 VAL A N 1
ATOM 638 C CA . VAL A 1 87 ? -6.701 -4.119 16.812 1.00 73.81 87 VAL A CA 1
ATOM 639 C C . VAL A 1 87 ? -8.057 -4.697 17.244 1.00 73.81 87 VAL A C 1
ATOM 641 O O . VAL A 1 87 ? -8.887 -3.998 17.839 1.00 73.81 87 VAL A O 1
ATOM 644 N N . ARG A 1 88 ? -8.283 -5.999 17.013 1.00 66.06 88 ARG A N 1
ATOM 645 C CA . ARG A 1 88 ? -9.483 -6.699 17.502 1.00 66.06 88 ARG A CA 1
ATOM 646 C C . ARG A 1 88 ? -9.583 -6.696 19.029 1.00 66.06 88 ARG A C 1
ATOM 648 O O . ARG A 1 88 ? -10.665 -6.473 19.562 1.00 66.06 88 ARG A O 1
ATOM 655 N N . THR A 1 89 ? -8.477 -6.911 19.739 1.00 60.84 89 THR A N 1
ATOM 656 C CA . THR A 1 89 ? -8.484 -6.959 21.212 1.00 60.84 89 THR A CA 1
ATOM 657 C C . THR A 1 89 ? -8.626 -5.576 21.856 1.00 60.84 89 THR A C 1
ATOM 659 O O . THR A 1 89 ? -9.361 -5.444 22.833 1.00 60.84 89 THR A O 1
ATOM 662 N N . PHE A 1 90 ? -8.021 -4.526 21.289 1.00 58.34 90 PHE A N 1
ATOM 663 C CA . PHE A 1 90 ? -8.184 -3.145 21.771 1.00 58.34 90 PHE A CA 1
ATOM 664 C C . PHE A 1 90 ? -9.618 -2.619 21.627 1.00 58.34 90 PHE A C 1
ATOM 666 O O . PHE A 1 90 ? -10.124 -1.939 22.518 1.00 58.34 90 PHE A O 1
ATOM 673 N N . SER A 1 91 ? -10.298 -2.960 20.532 1.00 57.09 91 SER A N 1
ATOM 674 C CA . SER A 1 91 ? -11.698 -2.570 20.316 1.00 57.09 91 SER A CA 1
ATOM 675 C C . SER A 1 91 ? -12.695 -3.406 21.131 1.00 57.09 91 SER A C 1
ATOM 677 O O . SER A 1 91 ? -13.763 -2.903 21.471 1.00 57.09 91 SER A O 1
ATOM 679 N N . GLY A 1 92 ? -12.336 -4.639 21.506 1.00 50.28 92 GLY A N 1
ATOM 680 C CA . GLY A 1 92 ? -13.134 -5.501 22.387 1.00 50.28 92 GLY A CA 1
ATOM 681 C C . GLY A 1 92 ? -13.077 -5.137 23.877 1.00 50.28 92 GLY A C 1
ATOM 682 O O . GLY A 1 92 ? -13.878 -5.649 24.650 1.00 50.28 92 GLY A O 1
ATOM 683 N N . ARG A 1 93 ? -12.161 -4.249 24.293 1.00 49.94 93 ARG A N 1
ATOM 684 C CA . ARG A 1 93 ? -12.011 -3.791 25.689 1.00 49.94 93 ARG A CA 1
ATOM 685 C C . ARG A 1 93 ? -12.821 -2.543 26.052 1.00 49.94 93 ARG A C 1
ATOM 687 O O . ARG A 1 93 ? -12.673 -2.038 27.159 1.00 49.94 93 ARG A O 1
ATOM 694 N N . ARG A 1 94 ? -13.687 -2.049 25.161 1.00 44.16 94 ARG A N 1
ATOM 695 C CA . ARG A 1 94 ? -14.713 -1.067 25.542 1.00 44.16 94 ARG A CA 1
ATOM 696 C C . ARG A 1 94 ? -15.846 -1.794 26.274 1.00 44.16 94 ARG A C 1
ATOM 698 O O . ARG A 1 94 ? -16.834 -2.166 25.649 1.00 44.16 94 ARG A O 1
ATOM 705 N N . SER A 1 95 ? -15.653 -2.022 27.570 1.00 40.09 95 SER A N 1
ATOM 706 C CA . SER A 1 95 ? -16.713 -2.300 28.543 1.00 40.09 95 SER A CA 1
ATOM 707 C C . SER A 1 95 ? -16.765 -1.176 29.561 1.00 40.09 95 SER A C 1
ATOM 709 O O . SER A 1 95 ? -15.709 -0.545 29.786 1.00 40.09 95 SER A O 1
#

Secondary structure (DSSP, 8-state):
-PPEEEEEEE-S---SHHHHHHHHHHHHHHHHHHHHH-S-EEEEEEE-S--HHHHHHHHHHHHHHHHHH--EEESSHHHHHHHHHHHHHHHHT--

Foldseek 3Di:
DDEAEAEAEDDDQCPDPVSLVVLVVVLVVVLVCCVVVVHQYAYEYEYPPYDPVSVVSSVVSQVCSCVVRVHNYHHDDVVRVVVVVVVVVVVVPPD

Radius of gyration: 14.46 Å; chains: 1; bounding box: 33×23×46 Å